Protein AF-A0A645ITJ4-F1 (afdb_monomer_lite)

Secondary structure (DSSP, 8-state):
-HHHHHHHHHTT--B-HHHHHHHHHTT-HHHHHHHHHHHHH-S-B-S---HHHHHTT--TTGGGS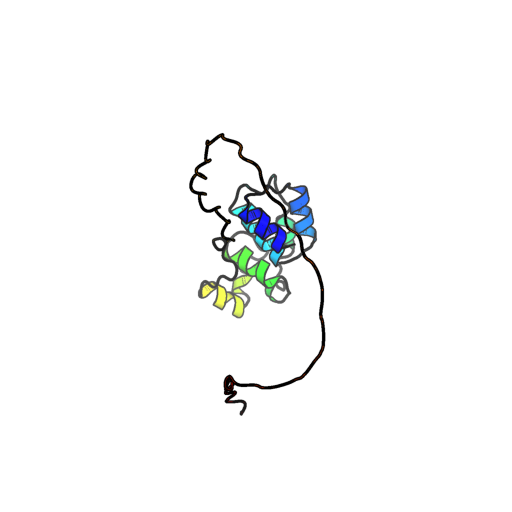TTHHHHHHHHHTTSS--SSTTHHHHSHHHHHHHHTT--S--TT--PPPPPPP-PPP---------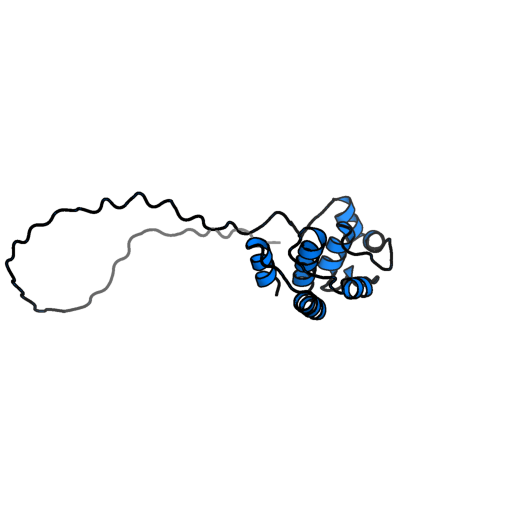----------------------S------------

Radius of gyration: 30.42 Å; chains: 1; bounding box: 61×46×84 Å

pLDDT: mean 77.5, std 25.46, range [27.05, 97.25]

Foldseek 3Di:
DLVVLQVCVQVLAADEQVRLQVQVVVVDLNSVQSSLCCVPPHPRYPDDHPVVVVQVVQDLCCCVDPNVLSNLQCLLVVSHDHPDNCSQVVDPVSVVCSVVVPDPDDSPDGDDDDDDDPDDDDPPPPDDDDDDDDDDDDDDDDDDDDDDDDDDDDDDDDDDDDDDD

Structure (mmCIF, N/CA/C/O backbone):
data_AF-A0A645ITJ4-F1
#
_entry.id   AF-A0A645ITJ4-F1
#
loop_
_atom_site.group_PDB
_atom_site.id
_atom_site.type_symbol
_atom_site.label_atom_id
_atom_site.label_alt_id
_atom_site.label_comp_id
_atom_site.label_asym_id
_atom_site.label_entity_id
_atom_site.label_seq_id
_atom_site.pdbx_PDB_ins_code
_atom_site.Cartn_x
_atom_site.Cartn_y
_atom_site.Cartn_z
_atom_site.occupancy
_atom_site.B_iso_or_equiv
_atom_site.auth_seq_id
_atom_site.auth_comp_id
_atom_site.auth_asym_id
_atom_site.auth_atom_id
_atom_site.pdbx_PDB_model_num
ATOM 1 N N . MET A 1 1 ? 3.988 5.945 10.682 1.00 84.00 1 MET A N 1
ATOM 2 C CA . MET A 1 1 ? 2.612 6.372 10.330 1.00 84.00 1 MET A CA 1
ATOM 3 C C . MET A 1 1 ? 1.589 5.236 10.450 1.00 84.00 1 MET A C 1
ATOM 5 O O . MET A 1 1 ? 0.449 5.506 10.805 1.00 84.00 1 MET A O 1
ATOM 9 N N . ALA A 1 2 ? 1.992 3.975 10.254 1.00 93.19 2 ALA A N 1
ATOM 10 C CA . ALA A 1 2 ? 1.137 2.782 10.300 1.00 93.19 2 ALA A CA 1
ATOM 11 C C . ALA A 1 2 ? 0.084 2.725 11.427 1.00 93.19 2 ALA A C 1
ATOM 13 O O . ALA A 1 2 ? -1.087 2.490 11.146 1.00 93.19 2 ALA A O 1
ATOM 14 N N . TRP A 1 3 ? 0.459 2.979 12.687 1.00 93.81 3 TRP A N 1
ATOM 15 C CA . TRP A 1 3 ? -0.496 2.951 13.807 1.00 93.81 3 TRP A CA 1
ATOM 16 C C . TRP A 1 3 ? -1.632 3.964 13.663 1.00 93.81 3 TRP A C 1
ATOM 18 O O . TRP A 1 3 ? -2.782 3.629 13.933 1.00 93.81 3 TRP A O 1
ATOM 28 N N . ALA A 1 4 ? -1.326 5.178 13.204 1.00 94.62 4 ALA A N 1
ATOM 29 C CA . ALA A 1 4 ? -2.334 6.211 13.000 1.00 94.62 4 ALA A CA 1
ATOM 30 C C . ALA A 1 4 ? -3.329 5.798 11.906 1.00 94.62 4 ALA A C 1
ATOM 32 O O . ALA A 1 4 ? -4.533 5.917 12.103 1.00 94.62 4 ALA A O 1
ATOM 33 N N . LEU A 1 5 ? -2.840 5.225 10.801 1.00 94.69 5 LEU A N 1
ATOM 34 C CA . LEU A 1 5 ? -3.693 4.704 9.727 1.00 94.69 5 LEU A CA 1
ATOM 35 C C . LEU A 1 5 ? -4.549 3.519 10.175 1.00 94.69 5 LEU A C 1
ATOM 37 O O . LEU A 1 5 ? -5.714 3.416 9.805 1.00 94.69 5 LEU A O 1
ATOM 41 N N . TRP A 1 6 ? -3.992 2.635 10.999 1.00 94.06 6 TRP A N 1
ATOM 42 C CA . TRP A 1 6 ? -4.727 1.498 11.543 1.00 94.06 6 TRP A CA 1
ATOM 43 C C . TRP A 1 6 ? -5.884 1.934 12.450 1.00 94.06 6 TRP A C 1
ATOM 45 O O . TRP A 1 6 ? -6.982 1.382 12.388 1.00 94.06 6 TRP A O 1
ATOM 55 N N . ILE A 1 7 ? -5.646 2.961 13.268 1.00 93.88 7 ILE A N 1
ATOM 56 C CA . ILE A 1 7 ? -6.672 3.590 14.103 1.00 93.88 7 ILE A CA 1
ATOM 57 C C . ILE A 1 7 ? -7.704 4.302 13.224 1.00 93.88 7 ILE A C 1
ATOM 59 O O . ILE A 1 7 ? -8.896 4.092 13.425 1.00 93.88 7 ILE A O 1
ATOM 63 N N . ALA A 1 8 ? -7.269 5.072 12.222 1.00 94.19 8 ALA A N 1
ATOM 64 C CA . ALA A 1 8 ? -8.169 5.737 11.281 1.00 94.19 8 ALA A CA 1
ATOM 65 C C . ALA A 1 8 ? -9.112 4.736 10.601 1.00 94.19 8 ALA A C 1
ATOM 67 O O . ALA A 1 8 ? -10.319 4.950 10.585 1.00 94.19 8 ALA A O 1
ATOM 68 N N . LYS A 1 9 ? -8.586 3.587 10.159 1.00 93.94 9 LYS A N 1
ATOM 69 C CA . LYS A 1 9 ? -9.390 2.487 9.619 1.00 93.94 9 LYS A CA 1
ATOM 70 C C . LYS A 1 9 ? -10.407 1.943 10.626 1.00 93.94 9 LYS A C 1
ATOM 72 O O . LYS A 1 9 ? -11.552 1.711 10.264 1.00 93.94 9 LYS A O 1
ATOM 77 N N . THR A 1 10 ? -9.994 1.722 11.877 1.00 93.56 10 THR A N 1
ATOM 78 C CA . THR A 1 10 ? -10.871 1.188 12.937 1.00 93.56 10 THR A CA 1
ATOM 79 C C . THR A 1 10 ? -12.045 2.125 13.235 1.00 93.56 10 THR A C 1
ATOM 81 O O . THR A 1 10 ? -13.148 1.652 13.491 1.00 93.56 10 THR A O 1
ATOM 84 N N . PHE A 1 11 ? -11.800 3.435 13.244 1.00 93.38 11 PHE A N 1
ATOM 85 C CA . PHE A 1 11 ? -12.801 4.453 13.577 1.00 93.38 11 PHE A CA 1
ATOM 86 C C . PHE A 1 11 ? -13.454 5.093 12.349 1.00 93.38 11 PHE A C 1
ATOM 88 O O . PHE A 1 11 ? -14.153 6.088 12.504 1.00 93.38 11 PHE A O 1
ATOM 95 N N . GLU A 1 12 ? -13.224 4.535 11.158 1.00 94.00 12 GLU A N 1
ATOM 96 C CA . GLU A 1 12 ? -13.803 5.020 9.901 1.00 94.00 12 GLU A CA 1
ATOM 97 C C . GLU A 1 12 ? -13.531 6.517 9.655 1.00 94.00 12 GLU A C 1
ATOM 99 O O . GLU A 1 12 ? -14.387 7.265 9.194 1.00 94.00 12 GLU A O 1
ATOM 104 N N . ILE A 1 13 ? -12.315 6.965 9.980 1.00 95.44 13 ILE A N 1
ATOM 105 C CA . ILE A 1 13 ? -11.883 8.349 9.769 1.00 95.44 13 ILE A CA 1
ATOM 106 C C . ILE A 1 13 ? -11.499 8.532 8.301 1.00 95.44 13 ILE A C 1
ATOM 108 O O . ILE A 1 13 ? -10.645 7.807 7.783 1.00 95.44 13 ILE A O 1
ATOM 112 N N . GLU A 1 14 ? -12.099 9.530 7.657 1.00 96.62 14 GLU A N 1
ATOM 113 C CA . GLU A 1 14 ? -11.781 9.895 6.280 1.00 96.62 14 GLU A CA 1
ATOM 114 C C . GLU A 1 14 ? -10.391 10.537 6.152 1.00 96.62 14 GLU A C 1
ATOM 116 O O . GLU A 1 14 ? -9.932 11.288 7.016 1.00 96.62 14 GLU A O 1
ATOM 121 N N . ILE A 1 15 ? -9.720 10.245 5.042 1.00 96.44 15 ILE A N 1
ATOM 122 C CA . ILE A 1 15 ? -8.385 10.721 4.698 1.00 96.44 15 ILE A CA 1
ATOM 123 C C . ILE A 1 15 ? -8.484 11.497 3.388 1.00 96.44 15 ILE A C 1
ATOM 125 O O . ILE A 1 15 ? -8.891 10.962 2.356 1.00 96.44 15 ILE A O 1
ATOM 129 N N . GLU A 1 16 ? -8.076 12.761 3.421 1.00 97.25 16 GLU A N 1
ATOM 130 C CA . GLU A 1 16 ? -8.004 13.597 2.227 1.00 97.25 16 GLU A CA 1
ATOM 131 C C . GLU A 1 16 ? -6.859 13.171 1.297 1.00 97.25 16 GLU A C 1
ATOM 133 O O . GLU A 1 16 ? -5.811 12.689 1.741 1.00 97.25 16 GLU A O 1
ATOM 138 N N . GLU A 1 17 ? -7.029 13.422 -0.003 1.00 96.75 17 GLU A N 1
ATOM 139 C CA . GLU A 1 17 ? -6.058 13.062 -1.042 1.00 96.75 17 GLU A CA 1
ATOM 140 C C . GLU A 1 17 ? -4.650 13.599 -0.741 1.00 96.75 17 GLU A C 1
ATOM 142 O O . GLU A 1 17 ? -3.658 12.889 -0.897 1.00 96.75 17 GLU A O 1
ATOM 147 N N . GLN A 1 18 ? -4.547 14.837 -0.246 1.00 96.69 18 GLN A N 1
ATOM 148 C CA . GLN A 1 18 ? -3.262 15.443 0.101 1.00 96.69 18 GLN A CA 1
ATOM 149 C C . GLN A 1 18 ? -2.564 14.686 1.240 1.00 96.69 18 GLN A C 1
ATOM 151 O O . GLN A 1 18 ? -1.358 14.450 1.176 1.00 96.69 18 GLN A O 1
ATOM 156 N N . SER A 1 19 ? -3.305 14.270 2.271 1.00 96.31 19 SER A N 1
ATOM 157 C CA . SER A 1 19 ? -2.750 13.458 3.357 1.00 96.31 19 SER A CA 1
ATOM 158 C C . SER A 1 19 ? -2.313 12.084 2.859 1.00 96.31 19 SER A C 1
ATOM 160 O O . SER A 1 19 ? -1.232 11.628 3.229 1.00 96.31 19 SER A O 1
ATOM 162 N N . ALA A 1 20 ? -3.106 11.454 1.988 1.00 96.94 20 ALA A N 1
ATOM 163 C CA . ALA A 1 20 ? -2.742 10.193 1.351 1.00 96.94 20 ALA A CA 1
ATOM 164 C C . ALA A 1 20 ? -1.447 10.331 0.531 1.00 96.94 20 ALA A C 1
ATOM 166 O O . ALA A 1 20 ? -0.533 9.528 0.693 1.00 96.94 20 ALA A O 1
ATOM 167 N N . ASN A 1 21 ? -1.313 11.390 -0.268 1.00 97.12 21 ASN A N 1
ATOM 168 C CA . ASN A 1 21 ? -0.106 11.661 -1.050 1.00 97.12 21 ASN A CA 1
ATOM 169 C C . ASN A 1 21 ? 1.126 11.910 -0.168 1.00 97.12 21 ASN A C 1
ATOM 171 O O . ASN A 1 21 ? 2.191 11.371 -0.450 1.00 97.12 21 ASN A O 1
ATOM 175 N N . ASN A 1 22 ? 0.976 12.638 0.942 1.00 96.31 22 ASN A N 1
ATOM 176 C CA . ASN A 1 22 ? 2.070 12.831 1.898 1.00 96.31 22 ASN A CA 1
ATOM 177 C C . ASN A 1 22 ? 2.537 11.507 2.518 1.00 96.31 22 ASN A C 1
ATOM 179 O O . ASN A 1 22 ? 3.722 11.346 2.789 1.00 96.31 22 ASN A O 1
ATOM 183 N N . ILE A 1 23 ? 1.619 10.563 2.761 1.00 96.00 23 ILE A N 1
ATOM 184 C CA . ILE A 1 23 ? 1.968 9.224 3.252 1.00 96.00 23 ILE A CA 1
ATOM 185 C C . ILE A 1 23 ? 2.758 8.463 2.187 1.00 96.00 23 ILE A C 1
ATOM 187 O O . ILE A 1 23 ? 3.802 7.905 2.520 1.00 96.00 23 ILE A O 1
ATOM 191 N N . ILE A 1 24 ? 2.310 8.492 0.928 1.00 96.06 24 ILE A N 1
ATOM 192 C CA . ILE A 1 24 ? 3.020 7.864 -0.198 1.00 96.06 24 ILE A CA 1
ATOM 193 C C . ILE A 1 24 ? 4.467 8.367 -0.263 1.00 96.06 24 ILE A C 1
ATOM 195 O O . ILE A 1 24 ? 5.395 7.558 -0.324 1.00 96.06 24 ILE A O 1
ATOM 199 N N . ASP A 1 25 ? 4.661 9.679 -0.121 1.00 95.12 25 ASP A N 1
ATOM 200 C CA . ASP A 1 25 ? 5.973 10.332 -0.176 1.00 95.12 25 ASP A CA 1
ATOM 201 C C . ASP A 1 25 ? 6.922 9.905 0.957 1.00 95.12 25 ASP A C 1
ATOM 203 O O . ASP A 1 25 ? 8.142 10.012 0.813 1.00 95.12 25 ASP A O 1
ATOM 207 N N . THR A 1 26 ? 6.400 9.371 2.072 1.00 93.94 26 THR A N 1
ATOM 208 C CA . THR A 1 26 ? 7.246 8.828 3.153 1.00 93.94 26 THR A CA 1
ATOM 209 C C . THR A 1 26 ? 7.959 7.534 2.775 1.00 93.94 26 THR A C 1
ATOM 211 O O . THR A 1 26 ? 8.926 7.176 3.444 1.00 93.94 26 THR A O 1
ATOM 214 N N . ARG A 1 27 ? 7.488 6.832 1.731 1.00 91.50 27 ARG A N 1
ATOM 215 C CA . ARG A 1 27 ? 8.004 5.529 1.274 1.00 91.50 27 ARG A CA 1
ATOM 216 C C . ARG A 1 27 ? 8.032 4.423 2.339 1.00 91.50 27 ARG A C 1
ATOM 218 O O . ARG A 1 27 ? 8.729 3.429 2.177 1.00 91.50 27 ARG A O 1
ATOM 225 N N . ASP A 1 28 ? 7.255 4.552 3.412 1.00 94.81 28 ASP A N 1
ATOM 226 C CA . ASP A 1 28 ? 7.156 3.514 4.440 1.00 94.81 28 ASP A CA 1
ATOM 227 C C . ASP A 1 28 ? 6.281 2.348 3.952 1.00 94.81 28 ASP A C 1
ATOM 229 O O . ASP A 1 28 ? 5.077 2.509 3.727 1.00 94.81 28 ASP A O 1
ATOM 233 N N . SER A 1 29 ? 6.875 1.158 3.816 1.00 94.50 29 SER A N 1
ATOM 234 C CA . SER A 1 29 ? 6.218 -0.020 3.232 1.00 94.50 29 SER A CA 1
ATOM 235 C C . SER A 1 29 ? 4.924 -0.415 3.947 1.00 94.50 29 SER A C 1
ATOM 237 O O . SER A 1 29 ? 3.923 -0.717 3.296 1.00 94.50 29 SER A O 1
ATOM 239 N N . ILE A 1 30 ? 4.908 -0.370 5.281 1.00 95.69 30 ILE A N 1
ATOM 240 C CA . ILE A 1 30 ? 3.738 -0.740 6.088 1.00 95.69 30 ILE A CA 1
ATOM 241 C C . ILE A 1 30 ? 2.634 0.308 5.967 1.00 95.69 30 ILE A C 1
ATOM 243 O O . ILE A 1 30 ? 1.466 -0.042 5.792 1.00 95.69 30 ILE A O 1
ATOM 247 N N . SER A 1 31 ? 2.982 1.592 6.062 1.00 96.56 31 SER A N 1
ATOM 248 C CA . SER A 1 31 ? 2.009 2.682 5.956 1.00 96.56 31 SER A CA 1
ATOM 249 C C . SER A 1 31 ? 1.383 2.721 4.565 1.00 96.56 31 SER A C 1
ATOM 251 O O . SER A 1 31 ? 0.160 2.802 4.467 1.00 96.56 31 SER A O 1
ATOM 253 N N . ASN A 1 32 ? 2.185 2.562 3.509 1.00 96.38 32 ASN A N 1
ATOM 254 C CA . ASN A 1 32 ? 1.690 2.482 2.136 1.00 96.38 32 ASN A CA 1
ATOM 255 C C . ASN A 1 32 ? 0.812 1.248 1.918 1.00 96.38 32 ASN A C 1
ATOM 257 O O . ASN A 1 32 ? -0.211 1.344 1.248 1.00 96.38 32 ASN A O 1
ATOM 261 N N . LEU A 1 33 ? 1.135 0.108 2.535 1.00 96.56 33 LEU A N 1
ATOM 262 C CA . LEU A 1 33 ? 0.303 -1.089 2.434 1.00 96.56 33 LEU A CA 1
ATOM 263 C C . LEU A 1 33 ? -1.072 -0.899 3.090 1.00 96.56 33 LEU A C 1
ATOM 265 O O . LEU A 1 33 ? -2.088 -1.287 2.516 1.00 96.56 33 LEU A O 1
ATOM 269 N N . ILE A 1 34 ? -1.120 -0.276 4.273 1.00 96.38 34 ILE A N 1
ATOM 270 C CA . ILE A 1 34 ? -2.389 0.055 4.939 1.00 96.38 34 ILE A CA 1
ATOM 271 C C . ILE A 1 34 ? -3.165 1.094 4.121 1.00 96.38 34 ILE A C 1
ATOM 273 O O . ILE A 1 34 ? -4.377 0.970 3.975 1.00 96.38 34 ILE A O 1
ATOM 277 N N . LEU A 1 35 ? -2.485 2.100 3.567 1.00 96.69 35 LEU A N 1
ATOM 278 C CA . LEU A 1 35 ? -3.120 3.102 2.715 1.00 96.69 35 LEU A CA 1
ATOM 279 C C . LEU A 1 35 ? -3.726 2.470 1.454 1.00 96.69 35 LEU A C 1
ATOM 281 O O . LEU A 1 35 ? -4.858 2.787 1.105 1.00 96.69 35 LEU A O 1
ATOM 285 N N . LEU A 1 36 ? -3.022 1.545 0.797 1.00 96.50 36 LEU A N 1
ATOM 286 C CA . LEU A 1 36 ? -3.553 0.812 -0.356 1.00 96.50 36 LEU A CA 1
ATOM 287 C C . LEU A 1 36 ? -4.786 -0.010 0.005 1.00 96.50 36 LEU A C 1
ATOM 289 O O . LEU A 1 36 ? -5.747 -0.028 -0.760 1.00 96.50 36 LEU A O 1
ATOM 293 N N . ASP A 1 37 ? -4.785 -0.655 1.173 1.00 95.81 37 ASP A N 1
ATOM 294 C CA . ASP A 1 37 ? -5.969 -1.356 1.662 1.00 95.81 37 ASP A CA 1
ATOM 295 C C . ASP A 1 37 ? -7.167 -0.409 1.808 1.00 95.81 37 ASP A C 1
ATOM 297 O O . ASP A 1 37 ? -8.261 -0.742 1.353 1.00 95.81 37 ASP A O 1
ATOM 301 N N . LEU A 1 38 ? -6.951 0.785 2.369 1.00 95.81 38 LEU A N 1
ATOM 302 C CA . LEU A 1 38 ? -7.983 1.816 2.477 1.00 95.81 38 LEU A CA 1
ATOM 303 C C . LEU A 1 38 ? -8.475 2.283 1.100 1.00 95.81 38 LEU A C 1
ATOM 305 O O . LEU A 1 38 ? -9.676 2.324 0.874 1.00 95.81 38 LEU A O 1
ATOM 309 N N . ILE A 1 39 ? -7.571 2.555 0.157 1.00 95.75 39 ILE A N 1
ATOM 310 C CA . ILE A 1 39 ? -7.926 3.000 -1.201 1.00 95.75 39 ILE A CA 1
ATOM 311 C C . ILE A 1 39 ? -8.743 1.939 -1.953 1.00 95.75 39 ILE A C 1
ATOM 313 O O . ILE A 1 39 ? -9.653 2.274 -2.707 1.00 95.75 39 ILE A O 1
ATOM 317 N N . LYS A 1 40 ? -8.390 0.655 -1.814 1.00 94.81 40 LYS A N 1
ATOM 318 C CA . LYS A 1 40 ? -8.971 -0.422 -2.634 1.00 94.81 40 LYS A CA 1
ATOM 319 C C . LYS A 1 40 ? -10.200 -1.077 -2.014 1.00 94.81 40 LYS A C 1
ATOM 321 O O . LYS A 1 40 ? -11.019 -1.610 -2.756 1.00 94.81 40 LYS A O 1
ATOM 326 N N . ASN A 1 41 ? -10.315 -1.084 -0.686 1.00 93.31 41 ASN A N 1
ATOM 327 C CA . ASN A 1 41 ? -11.329 -1.877 0.017 1.00 93.31 41 ASN A CA 1
ATOM 328 C C . ASN A 1 41 ? -12.263 -1.042 0.899 1.00 93.31 41 ASN A C 1
ATOM 330 O O . ASN A 1 41 ? -13.196 -1.604 1.473 1.00 93.31 41 ASN A O 1
ATOM 334 N N . THR A 1 42 ? -12.037 0.267 1.028 1.00 92.88 42 THR A N 1
ATOM 335 C CA . THR A 1 42 ? -12.925 1.167 1.772 1.00 92.88 42 THR A CA 1
ATOM 336 C C . THR A 1 42 ? -13.230 2.426 0.959 1.00 92.88 42 THR A C 1
ATOM 338 O O . THR A 1 42 ? -12.662 2.653 -0.106 1.00 92.88 42 THR A O 1
ATOM 341 N N . THR A 1 43 ? -14.161 3.243 1.450 1.00 93.50 43 THR A N 1
ATOM 342 C CA . THR A 1 43 ? -14.482 4.567 0.892 1.00 93.50 43 THR A CA 1
ATOM 343 C C . THR A 1 43 ? -13.896 5.696 1.740 1.00 93.50 43 THR A C 1
ATOM 345 O O . THR A 1 43 ? -14.360 6.825 1.657 1.00 93.50 43 THR A O 1
ATOM 348 N N . LEU A 1 44 ? -12.918 5.390 2.603 1.00 95.62 44 LEU A N 1
ATOM 349 C CA . LEU A 1 44 ? -12.369 6.351 3.565 1.00 95.62 44 LEU A CA 1
ATOM 350 C C . LEU A 1 44 ? -11.332 7.288 2.947 1.00 95.62 44 LEU A C 1
ATOM 352 O O . LEU A 1 44 ? -10.954 8.262 3.582 1.00 95.62 44 LEU A O 1
ATOM 356 N N . VAL A 1 45 ? -10.826 6.996 1.749 1.00 96.31 45 VAL A N 1
ATOM 357 C CA . VAL A 1 45 ? -9.844 7.856 1.083 1.00 96.31 45 VAL A CA 1
ATOM 358 C C . VAL A 1 45 ? -10.540 8.648 -0.006 1.00 96.31 45 VAL A C 1
ATOM 360 O O . VAL A 1 45 ? -11.068 8.081 -0.961 1.00 96.31 45 VAL A O 1
ATOM 363 N N . ASN A 1 46 ? -10.517 9.965 0.147 1.00 94.69 46 ASN A N 1
ATOM 364 C CA . ASN A 1 46 ? -11.117 10.889 -0.797 1.00 94.69 46 ASN A CA 1
ATOM 365 C C . ASN A 1 46 ? -10.144 11.178 -1.950 1.00 94.69 46 ASN A C 1
ATOM 367 O O . ASN A 1 46 ? -8.941 11.338 -1.738 1.00 94.69 46 ASN A O 1
ATOM 371 N N . GLY A 1 47 ? -10.680 11.292 -3.166 1.00 93.38 47 GLY A N 1
ATOM 372 C CA . GLY A 1 47 ? -9.903 11.635 -4.359 1.00 93.38 47 GLY A CA 1
ATOM 373 C C . GLY A 1 47 ? -9.110 10.466 -4.949 1.00 93.38 47 GLY A C 1
ATOM 374 O O . GLY A 1 47 ? -9.478 9.303 -4.789 1.00 93.38 47 GLY A O 1
ATOM 375 N N . HIS A 1 48 ? -8.035 10.784 -5.674 1.00 93.69 48 HIS A N 1
ATOM 376 C CA . HIS A 1 48 ? -7.202 9.797 -6.372 1.00 93.69 48 HIS A CA 1
ATOM 377 C C . HIS A 1 48 ? -5.726 9.960 -5.984 1.00 93.69 48 HIS A C 1
ATOM 379 O O . HIS A 1 48 ? -4.970 10.619 -6.700 1.00 93.69 48 HIS A O 1
ATOM 385 N N . PRO A 1 49 ? -5.288 9.354 -4.864 1.00 94.81 49 PRO A N 1
ATOM 386 C CA . PRO A 1 49 ? -3.888 9.401 -4.459 1.00 94.81 49 PRO A CA 1
ATOM 387 C C . PRO A 1 49 ? -2.960 8.828 -5.535 1.00 94.81 49 PRO A C 1
ATOM 389 O O . PRO A 1 49 ? -3.352 7.948 -6.307 1.00 94.81 49 PRO A O 1
ATOM 392 N N . ARG A 1 50 ? -1.703 9.280 -5.548 1.00 95.88 50 ARG A N 1
ATOM 393 C CA . ARG A 1 50 ? -0.677 8.930 -6.549 1.00 95.88 50 ARG A CA 1
ATOM 394 C C . ARG A 1 50 ? -0.129 7.507 -6.384 1.00 95.88 50 ARG A C 1
ATOM 396 O O . ARG A 1 50 ? 1.065 7.290 -6.209 1.00 95.88 50 ARG A O 1
ATOM 403 N N . VAL A 1 51 ? -1.000 6.504 -6.457 1.00 95.44 51 VAL A N 1
ATOM 404 C CA . VAL A 1 51 ? -0.625 5.080 -6.378 1.00 95.44 51 VAL A CA 1
ATOM 405 C C . VAL A 1 51 ? 0.359 4.692 -7.489 1.00 95.44 51 VAL A C 1
ATOM 407 O O . VAL A 1 51 ? 1.220 3.844 -7.268 1.00 95.44 51 VAL A O 1
ATOM 410 N N . SER A 1 52 ? 0.299 5.368 -8.639 1.00 94.19 52 SER A N 1
ATOM 411 C CA . SER A 1 52 ? 1.257 5.209 -9.739 1.00 94.19 52 SER A CA 1
ATOM 412 C C . SER A 1 52 ? 2.711 5.441 -9.321 1.00 94.19 52 SER A C 1
ATOM 414 O O . SER A 1 52 ? 3.609 4.827 -9.891 1.00 94.19 52 SER A O 1
ATOM 416 N N . ASP A 1 53 ? 2.955 6.297 -8.325 1.00 94.00 53 ASP A N 1
ATOM 417 C CA . ASP A 1 53 ? 4.308 6.574 -7.834 1.00 94.00 53 ASP A CA 1
ATOM 418 C C . ASP A 1 53 ? 4.874 5.346 -7.107 1.00 94.00 53 ASP A C 1
ATOM 420 O O . ASP A 1 53 ? 6.051 5.028 -7.254 1.00 94.00 53 ASP A O 1
ATOM 424 N N . ILE A 1 54 ? 4.017 4.592 -6.406 1.00 94.75 54 ILE A N 1
ATOM 425 C CA . ILE A 1 54 ? 4.377 3.306 -5.794 1.00 94.75 54 ILE A CA 1
ATOM 426 C C . ILE A 1 54 ? 4.618 2.254 -6.884 1.00 94.75 54 ILE A C 1
ATOM 428 O O . ILE A 1 54 ? 5.594 1.509 -6.825 1.00 94.75 54 ILE A O 1
ATOM 432 N N . GLU A 1 55 ? 3.748 2.188 -7.895 1.00 94.38 55 GLU A N 1
ATOM 433 C CA . GLU A 1 55 ? 3.886 1.235 -9.007 1.00 94.38 55 GLU A CA 1
ATOM 434 C C . GLU A 1 55 ? 5.183 1.455 -9.798 1.00 94.38 55 GLU A C 1
ATOM 436 O O . GLU A 1 55 ? 5.839 0.491 -10.192 1.00 94.38 55 GLU A O 1
ATOM 441 N N . ALA A 1 56 ? 5.609 2.710 -9.965 1.00 92.00 56 ALA A N 1
ATOM 442 C CA . ALA A 1 56 ? 6.868 3.060 -10.619 1.00 92.00 56 ALA A CA 1
ATOM 443 C C . ALA A 1 56 ? 8.113 2.548 -9.867 1.00 92.00 56 ALA A C 1
ATOM 445 O O . ALA A 1 56 ? 9.178 2.393 -10.476 1.00 92.00 56 ALA A O 1
ATOM 446 N N . GLU A 1 57 ? 7.995 2.268 -8.566 1.00 90.06 57 GLU A N 1
ATOM 447 C CA . GLU A 1 57 ? 9.059 1.692 -7.737 1.00 90.06 57 GLU A CA 1
ATOM 448 C C . GLU A 1 57 ? 9.076 0.149 -7.776 1.00 90.06 57 GLU A C 1
ATOM 450 O O . GLU A 1 57 ? 10.070 -0.457 -7.380 1.00 90.06 57 GLU A O 1
ATOM 455 N N . LEU A 1 58 ? 8.042 -0.512 -8.319 1.00 91.00 58 LEU A N 1
ATOM 456 C CA . LEU A 1 58 ? 7.963 -1.976 -8.434 1.00 91.00 58 LEU A CA 1
ATOM 457 C C . LEU A 1 58 ? 8.824 -2.532 -9.582 1.00 91.00 58 LEU A C 1
ATOM 459 O O . LEU A 1 58 ? 8.315 -2.977 -10.615 1.00 91.00 58 LEU A O 1
ATOM 463 N N . LYS A 1 59 ? 10.143 -2.518 -9.381 1.00 87.06 59 LYS A N 1
ATOM 464 C CA . LYS A 1 59 ? 11.159 -3.052 -10.305 1.00 87.06 59 LYS A CA 1
ATOM 465 C C . LYS A 1 59 ? 11.769 -4.352 -9.779 1.00 87.06 59 LYS A C 1
ATOM 467 O O . LYS A 1 59 ? 11.531 -4.735 -8.639 1.00 87.06 59 LYS A O 1
ATOM 472 N N . ASP A 1 60 ? 12.555 -5.030 -10.613 1.00 76.06 60 ASP A N 1
ATOM 473 C CA . ASP A 1 60 ? 13.083 -6.382 -10.364 1.00 76.06 60 ASP A CA 1
ATOM 474 C C . ASP A 1 60 ? 13.768 -6.594 -8.995 1.00 76.06 60 ASP A C 1
ATOM 476 O O . ASP A 1 60 ? 13.691 -7.687 -8.429 1.00 76.06 60 ASP A O 1
ATOM 480 N N . ASP A 1 61 ? 14.412 -5.575 -8.428 1.00 88.38 61 ASP A N 1
ATOM 481 C CA . ASP A 1 61 ? 15.137 -5.656 -7.157 1.00 88.38 61 ASP A CA 1
ATOM 482 C C . ASP A 1 61 ? 14.278 -5.363 -5.916 1.00 88.38 61 ASP A C 1
ATOM 484 O O . ASP A 1 61 ? 14.697 -5.703 -4.808 1.00 88.38 61 ASP A O 1
ATOM 488 N N . ILE A 1 62 ? 13.058 -4.826 -6.071 1.00 92.38 62 ILE A N 1
ATOM 489 C CA . ILE A 1 62 ? 12.194 -4.388 -4.955 1.00 92.38 62 ILE A CA 1
ATOM 490 C C . ILE A 1 62 ? 11.951 -5.507 -3.931 1.00 92.38 62 ILE A C 1
ATOM 492 O O . ILE A 1 62 ? 11.916 -5.265 -2.724 1.00 92.38 62 ILE A O 1
ATOM 496 N N . LEU A 1 63 ? 11.856 -6.753 -4.407 1.00 93.12 63 LEU A N 1
ATOM 497 C CA . LEU A 1 63 ? 11.634 -7.954 -3.598 1.00 93.12 63 LEU A CA 1
ATOM 498 C C . LEU A 1 63 ? 12.807 -8.299 -2.669 1.00 93.12 63 LEU A C 1
ATOM 500 O O . LEU A 1 63 ? 12.635 -9.094 -1.749 1.00 93.12 63 LEU A O 1
ATOM 504 N N . MET A 1 64 ? 13.983 -7.717 -2.899 1.00 92.50 64 MET A N 1
ATOM 505 C CA . MET A 1 64 ? 15.174 -7.885 -2.061 1.00 92.50 64 MET A CA 1
ATOM 506 C C . MET A 1 64 ? 15.481 -6.644 -1.210 1.00 92.50 64 MET A C 1
ATOM 508 O O . MET A 1 64 ? 16.499 -6.610 -0.521 1.00 92.50 64 MET A O 1
ATOM 512 N N . THR A 1 65 ? 14.615 -5.630 -1.242 1.00 93.56 65 THR A N 1
ATOM 513 C CA . THR A 1 65 ? 14.726 -4.409 -0.427 1.00 93.56 65 THR A CA 1
ATOM 514 C C . THR A 1 65 ? 13.767 -4.449 0.763 1.00 93.56 65 THR A C 1
ATOM 516 O O . THR A 1 65 ? 12.944 -5.352 0.880 1.00 93.56 65 THR A O 1
ATOM 519 N N . GLU A 1 66 ? 13.801 -3.438 1.630 1.00 93.12 66 GLU A N 1
ATOM 520 C CA . GLU A 1 66 ? 12.844 -3.270 2.738 1.00 93.12 66 GLU A CA 1
ATOM 521 C C . GLU A 1 66 ? 11.371 -3.151 2.296 1.00 93.12 66 GLU A C 1
ATOM 523 O O . GLU A 1 66 ? 10.457 -3.431 3.076 1.00 93.12 66 GLU A O 1
ATOM 528 N N . ASN A 1 67 ? 11.132 -2.814 1.025 1.00 94.44 67 ASN A N 1
ATOM 529 C CA . ASN A 1 67 ? 9.801 -2.670 0.439 1.00 94.44 67 ASN A CA 1
ATOM 530 C C . ASN A 1 67 ? 9.228 -3.981 -0.118 1.00 94.44 67 ASN A C 1
ATOM 532 O O . ASN A 1 67 ? 8.124 -3.981 -0.671 1.00 94.44 67 ASN A O 1
ATOM 536 N N . TRP A 1 68 ? 9.925 -5.109 0.066 1.00 95.12 68 TRP A N 1
ATOM 537 C CA . TRP A 1 68 ? 9.492 -6.420 -0.426 1.00 95.12 68 TRP A CA 1
ATOM 538 C C . TRP A 1 68 ? 8.061 -6.766 -0.007 1.00 95.12 68 TRP A C 1
ATOM 540 O O . TRP A 1 68 ? 7.315 -7.353 -0.788 1.00 95.12 68 TRP A O 1
ATOM 550 N N . LEU A 1 69 ? 7.665 -6.393 1.214 1.00 95.81 69 LEU A N 1
ATOM 551 C CA . LEU A 1 69 ? 6.355 -6.723 1.767 1.00 95.81 69 LEU A CA 1
ATOM 552 C C . LEU A 1 69 ? 5.239 -5.974 1.035 1.00 95.81 69 LEU A C 1
ATOM 554 O O . LEU A 1 69 ? 4.226 -6.576 0.686 1.00 95.81 69 LEU A O 1
ATOM 558 N N . LEU A 1 70 ? 5.452 -4.682 0.766 1.00 96.38 70 LEU A N 1
ATOM 559 C CA . LEU A 1 70 ? 4.532 -3.851 -0.008 1.00 96.38 70 LEU A CA 1
ATOM 560 C C . LEU A 1 70 ? 4.385 -4.391 -1.433 1.00 96.38 70 LEU A C 1
ATOM 562 O O . LEU A 1 70 ? 3.265 -4.553 -1.913 1.00 96.38 70 LEU A O 1
ATOM 566 N N . ALA A 1 71 ? 5.506 -4.717 -2.080 1.00 95.25 71 ALA A N 1
ATOM 567 C CA . ALA A 1 71 ? 5.515 -5.276 -3.427 1.00 95.25 71 ALA A CA 1
ATOM 568 C C . ALA A 1 71 ? 4.799 -6.632 -3.488 1.00 95.25 71 ALA A C 1
ATOM 570 O O . ALA A 1 71 ? 3.904 -6.828 -4.307 1.00 95.25 71 ALA A O 1
ATOM 571 N N . TYR A 1 72 ? 5.149 -7.563 -2.598 1.00 95.94 72 TYR A N 1
ATOM 572 C CA . TYR A 1 72 ? 4.552 -8.895 -2.570 1.00 95.94 72 TYR A CA 1
ATOM 573 C C . TYR A 1 72 ? 3.045 -8.843 -2.302 1.00 95.94 72 TYR A C 1
ATOM 575 O O . TYR A 1 72 ? 2.274 -9.386 -3.091 1.00 95.94 72 TYR A O 1
ATOM 583 N N . GLU A 1 73 ? 2.610 -8.180 -1.226 1.00 96.31 73 GLU A N 1
ATOM 584 C CA . GLU A 1 73 ? 1.189 -8.107 -0.866 1.00 96.31 73 GLU A CA 1
ATOM 585 C C . GLU A 1 73 ? 0.388 -7.307 -1.896 1.00 96.31 73 GLU A C 1
ATOM 587 O O . GLU A 1 73 ? -0.677 -7.753 -2.327 1.00 96.31 73 GLU A O 1
ATOM 592 N N . GLY A 1 74 ? 0.916 -6.160 -2.335 1.00 95.25 74 GLY A N 1
ATOM 593 C CA . GLY A 1 74 ? 0.258 -5.291 -3.304 1.00 95.25 74 GLY A CA 1
ATOM 594 C C . GLY A 1 74 ? 0.041 -5.977 -4.651 1.00 95.25 74 GLY A C 1
ATOM 595 O O . GLY A 1 74 ? -1.065 -5.925 -5.187 1.00 95.25 74 GLY A O 1
ATOM 596 N N . VAL A 1 75 ? 1.049 -6.685 -5.170 1.00 94.75 75 VAL A N 1
ATOM 597 C CA . VAL A 1 75 ? 0.926 -7.433 -6.432 1.00 94.75 75 VAL A CA 1
ATOM 598 C C . VAL A 1 75 ? 0.063 -8.683 -6.251 1.00 94.75 75 VAL A C 1
ATOM 600 O O . VAL A 1 75 ? -0.828 -8.934 -7.060 1.00 94.75 75 VAL A O 1
ATOM 603 N N . LYS A 1 76 ? 0.260 -9.458 -5.174 1.00 94.50 76 LYS A N 1
ATOM 604 C CA . LYS A 1 76 ? -0.516 -10.684 -4.914 1.00 94.50 76 LYS A CA 1
ATOM 605 C C . LYS A 1 76 ? -2.015 -10.414 -4.797 1.00 94.50 76 LYS A C 1
ATOM 607 O O . LYS A 1 76 ? -2.812 -11.210 -5.287 1.00 94.50 76 LYS A O 1
ATOM 612 N N . LYS A 1 77 ? -2.401 -9.312 -4.147 1.00 93.62 77 LYS A N 1
ATOM 613 C CA . LYS A 1 77 ? -3.806 -8.912 -3.971 1.00 93.62 77 LYS A CA 1
ATOM 614 C C . LYS A 1 77 ? -4.367 -8.125 -5.162 1.00 93.62 77 LYS A C 1
ATOM 616 O O . LYS A 1 77 ? -5.544 -7.778 -5.148 1.00 93.62 77 LYS A O 1
ATOM 621 N N . GLY A 1 78 ? -3.553 -7.850 -6.186 1.00 93.38 78 GLY A N 1
ATOM 622 C CA . GLY A 1 78 ? -3.955 -7.076 -7.364 1.00 93.38 78 GLY A CA 1
ATOM 623 C C . GLY A 1 78 ? -4.198 -5.591 -7.075 1.00 93.38 78 GLY A C 1
ATOM 624 O O . GLY A 1 78 ? -4.951 -4.936 -7.790 1.00 93.38 78 GLY A O 1
ATOM 625 N N . TRP A 1 79 ? -3.609 -5.056 -6.004 1.00 95.00 79 TRP A N 1
ATOM 626 C CA . TRP A 1 79 ? -3.718 -3.640 -5.643 1.00 95.00 79 TRP A CA 1
ATOM 627 C C . TRP A 1 79 ? -2.738 -2.763 -6.411 1.00 95.00 79 TRP A C 1
ATOM 629 O O . TRP A 1 79 ? -3.049 -1.596 -6.652 1.00 95.00 79 TRP A O 1
ATOM 639 N N . LEU A 1 80 ? -1.587 -3.332 -6.772 1.00 95.12 80 LEU A N 1
ATOM 640 C CA . LEU A 1 80 ? -0.531 -2.684 -7.537 1.00 95.12 80 LEU A CA 1
ATOM 641 C C . LEU A 1 80 ? -0.242 -3.473 -8.810 1.00 95.12 80 LEU A C 1
ATOM 643 O O . LEU A 1 80 ? -0.178 -4.706 -8.786 1.00 95.12 80 LEU A O 1
ATOM 647 N N . THR A 1 81 ? -0.001 -2.748 -9.895 1.00 93.38 81 THR A N 1
ATOM 648 C CA . THR A 1 81 ? 0.429 -3.307 -11.174 1.00 93.38 81 THR A CA 1
ATOM 649 C C . THR A 1 81 ? 1.930 -3.075 -11.334 1.00 93.38 81 THR A C 1
ATOM 651 O O . THR A 1 81 ? 2.350 -1.933 -11.518 1.00 93.38 81 THR A O 1
ATOM 654 N N . PRO A 1 82 ? 2.774 -4.118 -11.252 1.00 91.19 82 PRO A N 1
ATOM 655 C CA . PRO A 1 82 ? 4.201 -3.953 -11.485 1.00 91.19 82 PRO A CA 1
ATOM 656 C C . PRO A 1 82 ? 4.454 -3.674 -12.971 1.00 91.19 82 PRO A C 1
ATOM 658 O O . PRO A 1 82 ? 3.722 -4.165 -13.834 1.00 91.19 82 PRO A O 1
ATOM 661 N N . ALA A 1 83 ? 5.537 -2.957 -13.284 1.00 87.31 83 ALA A N 1
ATOM 662 C CA . ALA A 1 83 ? 5.975 -2.780 -14.674 1.00 87.31 83 ALA A CA 1
ATOM 663 C C . ALA A 1 83 ? 6.247 -4.134 -15.358 1.00 87.31 83 ALA A C 1
ATOM 665 O O . ALA A 1 83 ? 6.051 -4.304 -16.561 1.00 87.31 83 ALA A O 1
ATOM 666 N N . GLU A 1 84 ? 6.666 -5.116 -14.562 1.00 85.56 84 GLU A N 1
ATOM 667 C CA . GLU A 1 84 ? 6.973 -6.465 -15.000 1.00 85.56 84 GLU A CA 1
ATOM 668 C C . GLU A 1 84 ? 5.916 -7.443 -14.488 1.00 85.56 84 GLU A C 1
ATOM 670 O O . GLU A 1 84 ? 5.894 -7.798 -13.310 1.00 85.56 84 GLU A O 1
ATOM 675 N N . ALA A 1 85 ? 5.051 -7.925 -15.385 1.00 82.25 85 ALA A N 1
ATOM 676 C CA . ALA A 1 85 ? 3.894 -8.755 -15.028 1.00 82.25 85 ALA A CA 1
ATOM 677 C C . ALA A 1 85 ? 4.241 -10.016 -14.205 1.00 82.25 85 ALA A C 1
ATOM 679 O O . ALA A 1 85 ? 3.426 -10.485 -13.415 1.00 82.25 85 ALA A O 1
ATOM 680 N N . ASN A 1 86 ? 5.461 -10.542 -14.354 1.00 86.25 86 ASN A N 1
ATOM 681 C CA . ASN A 1 86 ? 5.930 -11.760 -13.689 1.00 86.25 86 ASN A CA 1
ATOM 682 C C . ASN A 1 86 ? 6.870 -11.485 -12.499 1.00 86.25 86 ASN A C 1
ATOM 684 O O . ASN A 1 86 ? 7.643 -12.371 -12.135 1.00 86.25 86 ASN A O 1
ATOM 688 N N . LEU A 1 87 ? 6.825 -10.288 -11.893 1.00 89.81 87 LEU A N 1
ATOM 689 C CA . LEU A 1 87 ? 7.719 -9.877 -10.797 1.00 89.81 87 LEU A CA 1
ATOM 690 C C . LEU A 1 87 ? 7.874 -10.960 -9.711 1.00 89.81 87 LEU A C 1
ATOM 692 O O . LEU A 1 87 ? 8.988 -11.321 -9.339 1.00 89.81 87 LEU A O 1
ATOM 696 N N . LEU A 1 88 ? 6.758 -11.535 -9.246 1.00 91.19 88 LEU A N 1
ATOM 697 C CA . LEU A 1 88 ? 6.769 -12.562 -8.195 1.00 91.19 88 LEU A CA 1
ATOM 698 C C . LEU A 1 88 ? 7.243 -13.937 -8.688 1.00 91.19 88 LEU A C 1
ATOM 700 O O . LEU A 1 88 ? 7.803 -14.701 -7.907 1.00 91.19 88 LEU A O 1
ATOM 704 N N . ASP A 1 89 ? 7.031 -14.258 -9.966 1.00 90.81 89 ASP A N 1
ATOM 705 C CA . ASP A 1 89 ? 7.333 -15.581 -10.526 1.00 90.81 89 ASP A CA 1
ATOM 706 C C . ASP A 1 89 ? 8.809 -15.722 -10.931 1.00 90.81 89 ASP A C 1
ATOM 708 O O . ASP A 1 89 ? 9.319 -16.842 -11.022 1.00 90.81 89 ASP A O 1
ATOM 712 N N . LYS A 1 90 ? 9.509 -14.597 -11.132 1.00 88.38 90 LYS A N 1
ATOM 713 C CA . LYS A 1 90 ? 10.959 -14.557 -11.375 1.00 88.38 90 LYS A CA 1
ATOM 714 C C . LYS A 1 90 ? 11.777 -14.982 -10.157 1.00 88.38 90 LYS A C 1
ATOM 716 O O . LYS A 1 90 ? 12.852 -15.561 -10.309 1.00 88.38 90 LYS A O 1
ATOM 721 N N . ASN A 1 91 ? 11.291 -14.688 -8.953 1.00 89.31 91 ASN A N 1
ATOM 722 C CA . ASN A 1 91 ? 11.991 -15.005 -7.718 1.00 89.31 91 ASN A CA 1
ATOM 723 C C . ASN A 1 91 ? 11.435 -16.295 -7.107 1.00 89.31 91 ASN A C 1
ATOM 725 O O . ASN A 1 91 ? 10.290 -16.342 -6.663 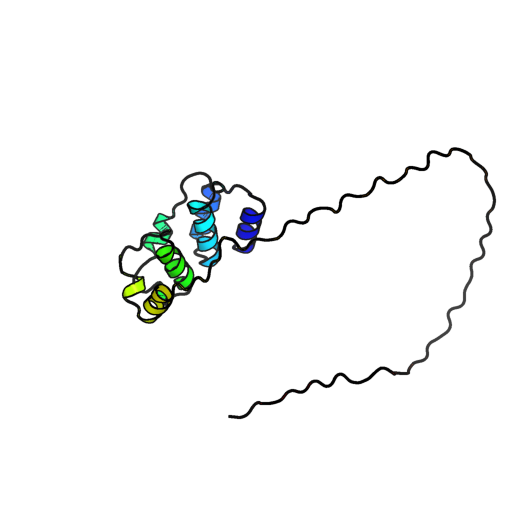1.00 89.31 91 ASN A O 1
ATOM 729 N N . LEU A 1 92 ? 12.272 -17.335 -7.037 1.00 91.56 92 LEU A N 1
ATOM 730 C CA . LEU A 1 92 ? 11.876 -18.655 -6.541 1.00 91.56 92 LEU A CA 1
ATOM 731 C C . LEU A 1 92 ? 11.253 -18.606 -5.135 1.00 91.56 92 LEU A C 1
ATOM 733 O O . LEU A 1 92 ? 10.281 -19.313 -4.878 1.00 91.56 92 LEU A O 1
ATOM 737 N N . PHE A 1 93 ? 11.775 -17.768 -4.235 1.00 92.12 93 PHE A N 1
ATOM 738 C CA . PHE A 1 93 ? 11.271 -17.673 -2.865 1.00 92.12 93 PHE A CA 1
ATOM 739 C C . PHE A 1 93 ? 9.857 -17.087 -2.828 1.00 92.12 93 PHE A C 1
ATOM 741 O O . PHE A 1 93 ? 8.964 -17.669 -2.211 1.00 92.12 93 PHE A O 1
ATOM 748 N N . PHE A 1 94 ? 9.623 -15.982 -3.540 1.00 93.88 94 PHE A N 1
ATOM 749 C CA . PHE A 1 94 ? 8.309 -15.334 -3.582 1.00 93.88 94 PHE A CA 1
ATOM 750 C C . PHE A 1 94 ? 7.287 -16.120 -4.394 1.00 93.88 94 PHE A C 1
ATOM 752 O O . PHE A 1 94 ? 6.112 -16.135 -4.025 1.00 93.88 94 PHE A O 1
ATOM 759 N N . LYS A 1 95 ? 7.731 -16.852 -5.418 1.00 94.19 95 LYS A N 1
ATOM 760 C CA . LYS A 1 95 ? 6.894 -17.817 -6.125 1.00 94.19 95 LYS A CA 1
ATOM 761 C C . LYS A 1 95 ? 6.357 -18.889 -5.176 1.00 94.19 95 LYS A C 1
ATOM 763 O O . LYS A 1 95 ? 5.154 -19.105 -5.133 1.00 94.19 95 LYS A O 1
ATOM 768 N N . ILE A 1 96 ? 7.211 -19.491 -4.341 1.00 95.62 96 ILE A N 1
ATOM 769 C CA . ILE A 1 96 ? 6.771 -20.490 -3.349 1.00 95.62 96 ILE A CA 1
ATOM 770 C C . ILE A 1 96 ? 5.753 -19.890 -2.367 1.00 95.62 96 ILE A C 1
ATOM 772 O O . ILE A 1 96 ? 4.774 -20.554 -2.022 1.00 95.62 96 ILE A O 1
ATOM 776 N N . LEU A 1 97 ? 5.965 -18.652 -1.905 1.00 95.69 97 LEU A N 1
ATOM 777 C CA . LEU A 1 97 ? 5.022 -17.969 -1.009 1.00 95.69 97 LEU A CA 1
ATOM 778 C C . LEU A 1 97 ? 3.666 -17.724 -1.688 1.00 95.69 97 LEU A C 1
ATOM 780 O O . LEU A 1 97 ? 2.624 -18.021 -1.096 1.00 95.69 97 LEU A O 1
ATOM 784 N N . LYS A 1 98 ? 3.688 -17.244 -2.936 1.00 93.81 98 LYS A N 1
ATOM 785 C CA . LYS A 1 98 ? 2.501 -17.014 -3.769 1.00 93.81 98 LYS A CA 1
ATOM 786 C C . LYS A 1 98 ? 1.739 -18.317 -4.013 1.00 93.81 98 LYS A C 1
ATOM 788 O O . LYS A 1 98 ? 0.541 -18.362 -3.746 1.00 93.81 98 LYS A O 1
ATOM 793 N N . ASP A 1 99 ? 2.433 -19.379 -4.422 1.00 95.25 99 ASP A N 1
ATOM 794 C CA . ASP A 1 99 ? 1.862 -20.704 -4.701 1.00 95.25 99 ASP A CA 1
ATOM 795 C C . ASP A 1 99 ? 1.239 -21.337 -3.446 1.00 95.25 99 ASP A C 1
ATOM 797 O O . ASP A 1 99 ? 0.201 -21.993 -3.514 1.00 95.25 99 ASP A O 1
ATOM 801 N N . LYS A 1 100 ? 1.831 -21.096 -2.269 1.00 96.75 100 LYS A N 1
ATOM 802 C CA . LYS A 1 100 ? 1.275 -21.507 -0.967 1.00 96.75 100 LYS A CA 1
ATOM 803 C C . LYS A 1 100 ? 0.197 -20.562 -0.427 1.00 96.75 100 LYS A C 1
ATOM 805 O O . LYS A 1 100 ? -0.277 -20.763 0.690 1.00 96.75 100 LYS A O 1
ATOM 810 N N . ASN A 1 101 ? -0.182 -19.540 -1.191 1.00 95.19 101 ASN A N 1
ATOM 811 C CA . ASN A 1 101 ? -1.149 -18.516 -0.816 1.00 95.19 101 ASN A CA 1
ATOM 812 C C . ASN A 1 101 ? -0.837 -17.835 0.534 1.00 95.19 101 ASN A C 1
ATOM 814 O O . ASN A 1 101 ? -1.735 -17.546 1.326 1.00 95.19 101 ASN A O 1
ATOM 818 N N . VAL A 1 102 ? 0.442 -17.571 0.814 1.00 96.06 102 VAL A N 1
ATOM 819 C CA . VAL A 1 102 ? 0.858 -16.901 2.053 1.00 96.06 102 VAL A CA 1
ATOM 820 C C . VAL A 1 102 ? 0.406 -15.441 2.029 1.00 96.06 102 VAL A C 1
ATOM 822 O O . VAL A 1 102 ? 0.568 -14.751 1.020 1.00 96.06 102 VAL A O 1
ATOM 825 N N . GLU A 1 103 ? -0.164 -14.979 3.142 1.00 95.12 103 GLU A N 1
ATOM 826 C CA . GLU A 1 103 ? -0.551 -13.584 3.376 1.00 95.12 103 GLU A CA 1
ATOM 827 C C . GLU A 1 103 ? -0.044 -13.109 4.730 1.00 95.12 103 GLU A C 1
ATOM 829 O O . GLU A 1 103 ? -0.331 -13.712 5.771 1.00 95.12 103 GLU A O 1
ATOM 834 N N . PHE A 1 104 ? 0.666 -11.993 4.705 1.00 95.56 104 PHE A N 1
ATOM 835 C CA . PHE A 1 104 ? 1.158 -11.287 5.875 1.00 95.56 104 PHE A CA 1
ATOM 836 C C . PHE A 1 104 ? 0.147 -10.238 6.339 1.00 95.56 104 PHE A C 1
ATOM 838 O O . PHE A 1 104 ? -0.076 -10.079 7.543 1.00 95.56 104 PHE A O 1
ATOM 845 N N . TYR A 1 105 ? -0.518 -9.562 5.399 1.00 94.81 105 TYR A N 1
ATOM 846 C CA . TYR A 1 105 ? -1.476 -8.509 5.706 1.00 94.81 105 TYR A CA 1
ATOM 847 C C . TYR A 1 105 ? -2.917 -9.026 5.725 1.00 94.81 105 TYR A C 1
ATOM 849 O O . TYR A 1 105 ? -3.476 -9.446 4.711 1.00 94.81 105 TYR A O 1
ATOM 857 N N . LYS A 1 106 ? -3.549 -8.962 6.902 1.00 93.38 106 LYS A N 1
ATOM 858 C CA . LYS A 1 106 ? -4.937 -9.399 7.111 1.00 93.38 106 LYS A CA 1
ATOM 859 C C . LYS A 1 106 ? -5.854 -8.201 7.313 1.00 93.38 106 LYS A C 1
ATOM 861 O O . LYS A 1 106 ? -5.932 -7.658 8.412 1.00 93.38 106 LYS A O 1
ATOM 866 N N . GLN A 1 107 ? -6.610 -7.869 6.273 1.00 90.25 107 GLN A N 1
ATOM 867 C CA . GLN A 1 107 ? -7.529 -6.724 6.230 1.00 90.25 107 GLN A CA 1
ATOM 868 C C . GLN A 1 107 ? -8.609 -6.778 7.321 1.00 90.25 107 GLN A C 1
ATOM 870 O O . GLN A 1 107 ? -9.038 -5.742 7.825 1.00 90.25 107 GLN A O 1
ATOM 875 N N . THR A 1 108 ? -9.030 -7.987 7.700 1.00 89.50 108 THR A N 1
ATOM 876 C CA . THR A 1 108 ? -10.122 -8.240 8.653 1.00 89.50 108 THR A CA 1
ATOM 877 C C . THR A 1 108 ? -9.702 -8.154 10.116 1.00 89.50 108 THR A C 1
ATOM 879 O O . THR A 1 108 ? -10.554 -8.118 11.003 1.00 89.50 108 THR A O 1
ATOM 882 N N . LYS A 1 109 ? -8.398 -8.132 10.409 1.00 90.12 109 LYS A N 1
ATOM 883 C CA . LYS A 1 109 ? -7.926 -7.926 11.778 1.00 90.12 109 LYS A CA 1
ATOM 884 C C . LYS A 1 109 ? -8.012 -6.438 12.074 1.00 90.12 109 LYS A C 1
ATOM 886 O O . LYS A 1 109 ? -7.310 -5.678 11.431 1.00 90.12 109 LYS A O 1
ATOM 891 N N . GLN A 1 110 ? -8.855 -6.026 13.014 1.00 89.75 110 GLN A N 1
ATOM 892 C CA . GLN A 1 110 ? -8.986 -4.635 13.465 1.00 89.75 110 GLN A CA 1
ATOM 893 C C . GLN A 1 110 ? -9.125 -4.584 14.991 1.00 89.75 110 GLN A C 1
ATOM 895 O O . GLN A 1 110 ? -9.295 -5.621 15.644 1.00 89.75 110 GLN A O 1
ATOM 900 N N . LEU A 1 111 ? -8.999 -3.386 15.566 1.00 89.00 111 LEU A N 1
ATOM 901 C CA . LEU A 1 111 ? -9.148 -3.190 17.006 1.00 89.00 111 LEU A CA 1
ATOM 902 C C . LEU A 1 111 ? -10.610 -3.417 17.417 1.00 89.00 111 LEU A C 1
ATOM 904 O O . LEU A 1 111 ? -11.542 -3.082 16.690 1.00 89.00 111 LEU A O 1
ATOM 908 N N . LYS A 1 112 ? -10.817 -3.983 18.609 1.00 87.88 112 LYS A N 1
ATOM 909 C CA . LYS A 1 112 ? -12.157 -4.081 19.196 1.00 87.88 112 LYS A CA 1
ATOM 910 C C . LYS A 1 112 ? -12.496 -2.741 19.833 1.00 87.88 112 LYS A C 1
ATOM 912 O O . LYS A 1 112 ? -11.772 -2.289 20.718 1.00 87.88 112 LYS A O 1
ATOM 917 N N . THR A 1 113 ? -13.592 -2.128 19.405 1.00 84.81 113 THR A N 1
ATOM 918 C CA . THR A 1 113 ? -14.083 -0.902 20.030 1.00 84.81 113 THR A CA 1
ATOM 919 C C . THR A 1 113 ? -14.655 -1.213 21.411 1.00 84.81 113 THR A C 1
ATOM 921 O O . THR A 1 113 ? -15.320 -2.233 21.622 1.00 84.81 113 THR A O 1
ATOM 924 N N . TYR A 1 114 ? -14.358 -0.346 22.379 1.00 86.12 114 TYR A N 1
ATOM 925 C CA . TYR A 1 114 ? -14.969 -0.431 23.698 1.00 86.12 114 TYR A CA 1
ATOM 926 C C . TYR A 1 114 ? -16.453 -0.089 23.572 1.00 86.12 114 TYR A C 1
ATOM 928 O O . TYR A 1 114 ? -16.812 0.970 23.061 1.00 86.12 114 TYR A O 1
ATOM 936 N N . LYS A 1 115 ? -17.312 -0.988 24.049 1.00 83.62 115 LYS A N 1
ATOM 937 C CA . LYS A 1 115 ? -18.735 -0.713 24.235 1.00 83.62 115 LYS A CA 1
ATOM 938 C C . LYS A 1 115 ? -18.953 -0.502 25.730 1.00 83.62 115 LYS A C 1
ATOM 940 O O . LYS A 1 115 ? -18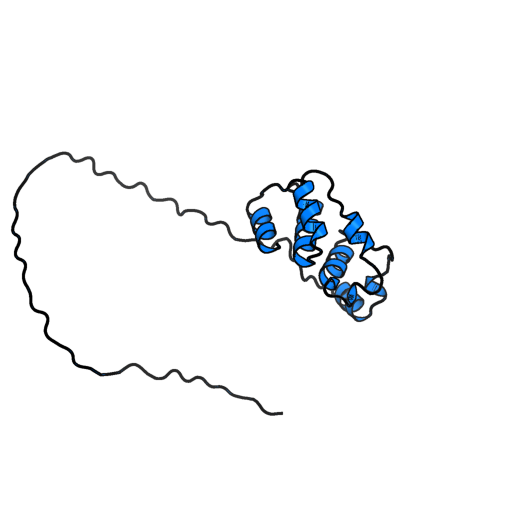.686 -1.443 26.484 1.00 83.62 115 LYS A O 1
ATOM 945 N N . PRO A 1 116 ? -19.385 0.694 26.170 1.00 83.12 116 PRO A N 1
ATOM 946 C CA . PRO A 1 116 ? -19.746 0.910 27.561 1.00 83.12 116 PRO A CA 1
ATOM 947 C C . PRO A 1 116 ? -20.748 -0.153 27.998 1.00 83.12 116 PRO A C 1
ATOM 949 O O . PRO A 1 116 ? -21.687 -0.471 27.265 1.00 83.12 116 PRO A O 1
ATOM 952 N N . LYS A 1 117 ? -20.532 -0.732 29.178 1.00 81.88 117 LYS A N 1
ATOM 953 C CA . LYS A 1 117 ? -21.549 -1.572 29.807 1.00 81.88 117 LYS A CA 1
ATOM 954 C C . LYS A 1 117 ? -22.737 -0.661 30.107 1.00 81.88 117 LYS A C 1
ATOM 956 O O . LYS A 1 117 ? -22.529 0.385 30.711 1.00 81.88 117 LYS A O 1
ATOM 961 N N . GLU A 1 118 ? -23.937 -1.038 29.673 1.00 77.38 118 GLU A N 1
ATOM 962 C CA . GLU A 1 118 ? -25.159 -0.316 30.032 1.00 77.38 118 GLU A CA 1
ATOM 963 C C . GLU A 1 118 ? -25.208 -0.178 31.559 1.00 77.38 118 GLU A C 1
ATOM 965 O O . GLU A 1 118 ? -25.261 -1.175 32.290 1.00 77.38 118 GLU A O 1
ATOM 970 N N . GLU A 1 119 ? -25.096 1.055 32.050 1.00 71.44 119 GLU A N 1
ATOM 971 C CA . GLU A 1 119 ? -25.247 1.342 33.467 1.00 71.44 119 GLU A CA 1
ATOM 972 C C . GLU A 1 119 ? -26.714 1.105 33.824 1.00 71.44 119 GLU A C 1
ATOM 974 O O . GLU A 1 119 ? -27.621 1.694 33.233 1.00 71.44 119 GLU A O 1
ATOM 979 N N . LYS A 1 120 ? -26.961 0.195 34.773 1.00 67.56 120 LYS A N 1
ATOM 980 C CA . LYS A 1 120 ? -28.298 0.030 35.343 1.00 67.56 120 LYS A CA 1
ATOM 981 C C . LYS A 1 120 ? -28.725 1.381 35.929 1.00 67.56 120 LYS A C 1
ATOM 983 O O . LYS A 1 120 ? -27.884 2.016 36.567 1.00 67.56 120 LYS A O 1
ATOM 988 N N . PRO A 1 121 ? -29.986 1.813 35.736 1.00 63.59 121 PRO A N 1
ATOM 989 C CA . PRO A 1 121 ? -30.439 3.096 36.242 1.00 63.59 121 PRO A CA 1
ATOM 990 C C . PRO A 1 121 ? -30.121 3.198 37.731 1.00 63.59 121 PRO A C 1
ATOM 992 O O . PRO A 1 121 ? -30.499 2.330 38.517 1.00 63.59 121 PRO A O 1
ATOM 995 N N . ILE A 1 122 ? -29.375 4.241 38.090 1.00 63.47 122 ILE A N 1
ATOM 996 C CA . ILE A 1 122 ? -29.107 4.592 39.477 1.00 63.47 122 ILE A CA 1
ATOM 997 C C . ILE A 1 122 ? -30.472 4.942 40.070 1.00 63.47 122 ILE A C 1
ATOM 999 O O . ILE A 1 122 ? -31.096 5.910 39.637 1.00 63.47 122 ILE A O 1
ATOM 1003 N N . GLU A 1 123 ? -30.973 4.133 41.004 1.00 61.94 123 GLU A N 1
ATOM 1004 C CA . GLU A 1 123 ? -32.172 4.474 41.767 1.00 61.94 123 GLU A CA 1
ATOM 1005 C C . GLU A 1 123 ? -31.871 5.747 42.565 1.00 61.94 123 GLU A C 1
ATOM 1007 O O . GLU A 1 123 ? -31.179 5.730 43.584 1.00 61.94 123 GLU A O 1
ATOM 1012 N N . THR A 1 124 ? -32.335 6.889 42.064 1.00 53.50 124 THR A N 1
ATOM 1013 C CA . THR A 1 124 ? -32.247 8.154 42.782 1.00 53.50 124 THR A CA 1
ATOM 1014 C C . THR A 1 124 ? -33.191 8.070 43.975 1.00 53.50 124 THR A C 1
ATOM 1016 O O . THR A 1 124 ? -34.412 8.080 43.812 1.00 53.50 124 THR A O 1
ATOM 1019 N N . TYR A 1 125 ? -32.639 7.996 45.187 1.00 54.00 125 TYR A N 1
ATOM 1020 C CA . TYR A 1 125 ? -33.414 8.137 46.416 1.00 54.00 125 TYR A CA 1
ATOM 1021 C C . TYR A 1 125 ? -33.989 9.558 46.483 1.00 54.00 125 TYR A C 1
ATOM 1023 O O . TYR A 1 125 ? -33.339 10.500 46.933 1.00 54.00 125 TYR A O 1
ATOM 1031 N N . SER A 1 126 ? -35.225 9.722 46.010 1.00 55.53 126 SER A N 1
ATOM 1032 C CA . SER A 1 126 ? -36.057 10.877 46.332 1.00 55.53 126 SER A CA 1
ATOM 1033 C C . SER A 1 126 ? -36.623 10.662 47.733 1.00 55.53 126 SER A C 1
ATOM 1035 O O . SER A 1 126 ? -37.634 9.993 47.925 1.00 55.53 126 SER A O 1
ATOM 1037 N N . GLY A 1 127 ? -35.914 11.181 48.729 1.00 39.09 127 GLY A N 1
ATOM 1038 C CA . GLY A 1 127 ? -36.333 11.152 50.123 1.00 39.09 127 GLY A CA 1
ATOM 1039 C C . GLY A 1 127 ? -35.841 12.404 50.820 1.00 39.09 127 GLY A C 1
ATOM 1040 O O . GLY A 1 127 ? -34.753 12.420 51.386 1.00 39.09 127 GLY A O 1
ATOM 1041 N N . GLY A 1 128 ? -36.625 13.477 50.750 1.00 41.84 128 GLY A N 1
ATOM 1042 C CA . GLY A 1 128 ? -36.422 14.614 51.632 1.00 41.84 128 GLY A CA 1
ATOM 1043 C C . GLY A 1 128 ? -36.771 14.224 53.065 1.00 41.84 128 GLY A C 1
ATOM 1044 O O . GLY A 1 128 ? -37.882 13.766 53.304 1.00 41.84 128 GLY A O 1
ATOM 1045 N N . GLN A 1 129 ? -35.841 14.437 53.995 1.00 35.12 129 GLN A N 1
ATOM 1046 C CA . GLN A 1 129 ? -36.083 15.040 55.309 1.00 35.12 129 GLN A CA 1
ATOM 1047 C C . GLN A 1 129 ? -34.747 15.270 56.029 1.00 35.12 129 GLN A C 1
ATOM 1049 O O . GLN A 1 129 ? -33.897 14.389 56.115 1.00 35.12 129 GLN A O 1
ATOM 1054 N N . ALA A 1 130 ? -34.572 16.496 56.515 1.00 38.66 130 ALA A N 1
ATOM 1055 C CA . ALA A 1 130 ? -33.454 16.928 57.336 1.00 38.66 130 ALA A CA 1
ATOM 1056 C C . ALA A 1 130 ? -33.608 16.425 58.777 1.00 38.66 130 ALA A C 1
ATOM 1058 O O . ALA A 1 130 ? -34.677 16.623 59.346 1.00 38.66 130 ALA A O 1
ATOM 1059 N N . VAL A 1 131 ? -32.531 15.910 59.381 1.00 29.80 131 VAL A N 1
ATOM 1060 C CA . VAL A 1 131 ? -32.250 16.018 60.825 1.00 29.80 131 VAL A CA 1
ATOM 1061 C C . VAL A 1 131 ? -30.727 16.103 61.022 1.00 29.80 131 VAL A C 1
ATOM 1063 O O . VAL A 1 131 ? -29.971 15.381 60.376 1.00 29.80 131 VAL A O 1
ATOM 1066 N N . GLN A 1 132 ? -30.306 17.054 61.860 1.00 31.83 132 GLN A N 1
ATOM 1067 C CA . GLN A 1 132 ? -28.930 17.397 62.241 1.00 31.83 132 GLN A CA 1
ATOM 1068 C C . GLN A 1 132 ? -28.432 16.585 63.456 1.00 31.83 132 GLN A C 1
ATOM 1070 O O . GLN A 1 132 ? -29.241 15.973 64.145 1.00 31.83 132 GLN A O 1
ATOM 1075 N N . GLN A 1 133 ? -27.137 16.785 63.756 1.00 31.38 133 GLN A N 1
ATOM 1076 C CA . GLN A 1 133 ? -26.380 16.529 65.002 1.00 31.38 133 GLN A CA 1
ATOM 1077 C C . GLN A 1 133 ? -25.665 15.163 65.054 1.00 31.38 133 GLN A C 1
ATOM 1079 O O . GLN A 1 133 ? -26.250 14.144 64.723 1.00 31.38 133 GLN A O 1
ATOM 1084 N N . GLU A 1 134 ? -24.384 15.051 65.422 1.00 27.80 134 GLU A N 1
ATOM 1085 C CA . GLU A 1 134 ? -23.498 15.973 66.148 1.00 27.80 134 GLU A CA 1
ATOM 1086 C C . GLU A 1 134 ? -22.018 15.591 65.927 1.00 27.80 134 GLU A C 1
ATOM 1088 O O . GLU A 1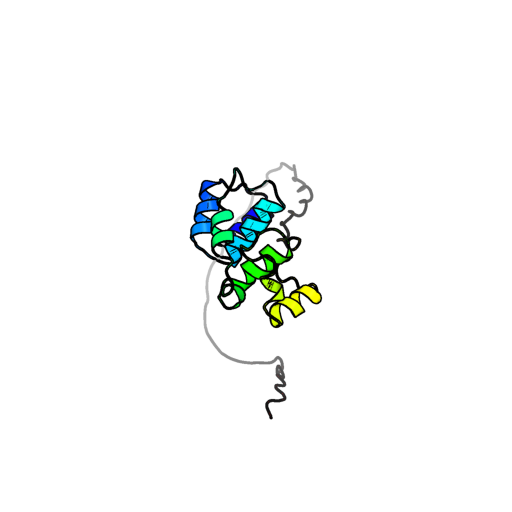 134 ? -21.686 14.421 65.728 1.00 27.80 134 GLU A O 1
ATOM 1093 N N . ASP A 1 135 ? -21.144 16.599 65.971 1.00 28.31 135 ASP A N 1
ATOM 1094 C CA . ASP A 1 135 ? -19.685 16.488 65.975 1.00 28.31 135 ASP A CA 1
ATOM 1095 C C . ASP A 1 135 ? -19.159 15.708 67.190 1.00 28.31 135 ASP A C 1
ATOM 1097 O O . ASP A 1 135 ? -19.595 15.945 68.317 1.00 28.31 135 ASP A O 1
ATOM 1101 N N . GLN A 1 136 ? -18.093 14.922 66.997 1.00 30.91 136 GLN A N 1
ATOM 1102 C CA . GLN A 1 136 ? -16.943 14.989 67.903 1.00 30.91 136 GLN A CA 1
ATOM 1103 C C . GLN A 1 136 ? -15.657 14.476 67.249 1.00 30.91 136 GLN A C 1
ATOM 1105 O O . GLN A 1 136 ? -15.503 13.321 66.860 1.00 30.91 136 GLN A O 1
ATOM 1110 N N . GLN A 1 137 ? -14.731 15.419 67.143 1.00 29.69 137 GLN A N 1
ATOM 1111 C CA . GLN A 1 137 ? -13.362 15.304 66.686 1.00 29.69 137 GLN A CA 1
ATOM 1112 C C . GLN A 1 137 ? -12.455 14.986 67.881 1.00 29.69 137 GLN A C 1
ATOM 1114 O O . GLN A 1 137 ? -12.464 15.718 68.867 1.00 29.69 137 GLN A O 1
ATOM 1119 N N . SER A 1 138 ? -11.580 13.993 67.748 1.00 30.22 138 SER A N 1
ATOM 1120 C CA . SER A 1 138 ? -10.329 13.936 68.513 1.00 30.22 138 SER A CA 1
ATOM 1121 C C . SER A 1 138 ? -9.227 13.326 67.650 1.00 30.22 138 SER A C 1
ATOM 1123 O O . SER A 1 138 ? -9.209 12.142 67.325 1.00 30.22 138 SER A O 1
ATOM 1125 N N . LYS A 1 139 ? -8.321 14.211 67.228 1.00 31.50 139 LYS A N 1
ATOM 1126 C CA . LYS A 1 139 ? -6.976 13.887 66.751 1.00 31.50 139 LYS A CA 1
ATOM 1127 C C . LYS A 1 139 ? -6.128 13.535 67.979 1.00 31.50 139 LYS A C 1
ATOM 1129 O O . LYS A 1 139 ? -6.347 14.140 69.022 1.00 31.50 139 LYS A O 1
ATOM 1134 N N . GLU A 1 140 ? -5.146 12.647 67.831 1.00 27.09 140 GLU A N 1
ATOM 1135 C CA . GLU A 1 140 ? -3.712 12.989 67.922 1.00 27.09 140 GLU A CA 1
ATOM 1136 C C . GLU A 1 140 ? -2.824 11.762 68.243 1.00 27.09 140 GLU A C 1
ATOM 1138 O O . GLU A 1 140 ? -3.015 11.084 69.243 1.00 27.09 140 GLU A O 1
ATOM 1143 N N . ASN A 1 141 ? -1.884 11.526 67.318 1.00 27.05 141 ASN A N 1
ATOM 1144 C CA . ASN A 1 141 ? -0.513 10.995 67.401 1.00 27.05 141 ASN A CA 1
ATOM 1145 C C . ASN A 1 141 ? -0.159 9.787 68.290 1.00 27.05 141 ASN A C 1
ATOM 1147 O O . ASN A 1 141 ? -0.215 9.864 69.506 1.00 27.05 141 ASN A O 1
ATOM 1151 N N . GLU A 1 142 ? 0.481 8.783 67.673 1.00 32.00 142 GLU A N 1
ATOM 1152 C CA . GLU A 1 142 ? 1.937 8.597 67.833 1.00 32.00 142 GLU A CA 1
ATOM 1153 C C . GLU A 1 142 ? 2.521 7.669 66.748 1.00 32.00 142 GLU A C 1
ATOM 1155 O O . GLU A 1 142 ? 2.052 6.555 66.521 1.00 32.00 142 GLU A O 1
ATOM 1160 N N . GLN A 1 143 ? 3.550 8.166 66.052 1.00 32.03 143 GLN A N 1
ATOM 1161 C CA . GLN A 1 143 ? 4.468 7.403 65.203 1.00 32.03 143 GLN A CA 1
ATOM 1162 C C . GLN A 1 143 ? 5.712 7.052 66.023 1.00 32.03 143 GLN A C 1
ATOM 1164 O O . GLN A 1 143 ? 6.440 7.968 66.384 1.00 32.03 143 GLN A O 1
ATOM 1169 N N . VAL A 1 144 ? 6.000 5.764 66.217 1.00 31.91 144 VAL A N 1
ATOM 1170 C CA . VAL A 1 144 ? 7.309 5.180 66.590 1.00 31.91 144 VAL A CA 1
ATOM 1171 C C . VAL A 1 144 ? 7.190 3.687 66.228 1.00 31.91 144 VAL A C 1
ATOM 1173 O O . VAL A 1 144 ? 6.157 3.097 66.510 1.00 31.91 144 VAL A O 1
ATOM 1176 N N . GLU A 1 145 ? 8.104 2.926 65.641 1.00 29.83 145 GLU A N 1
ATOM 1177 C CA . GLU A 1 145 ? 9.342 3.081 64.888 1.00 29.83 145 GLU A CA 1
ATOM 1178 C C . GLU A 1 145 ? 9.646 1.654 64.355 1.00 29.83 145 GLU A C 1
ATOM 1180 O O . GLU A 1 145 ? 9.138 0.654 64.860 1.00 29.83 145 GLU A O 1
ATOM 1185 N N . LYS A 1 146 ? 10.419 1.588 63.275 1.00 31.89 146 LYS A N 1
ATOM 1186 C CA . LYS A 1 146 ? 10.862 0.432 62.472 1.00 31.89 146 LYS A CA 1
ATOM 1187 C C . LYS A 1 146 ? 11.164 -0.879 63.225 1.00 31.89 146 LYS A C 1
ATOM 1189 O O . LYS A 1 146 ? 11.876 -0.854 64.223 1.00 31.89 146 LYS A O 1
ATOM 1194 N N . THR A 1 147 ? 10.859 -2.029 62.605 1.00 27.95 147 THR A N 1
ATOM 1195 C CA . THR A 1 147 ? 11.831 -3.144 62.474 1.00 27.95 147 THR A CA 1
ATOM 1196 C C . THR A 1 147 ? 11.433 -4.181 61.414 1.00 27.95 147 THR A C 1
ATOM 1198 O O . THR A 1 147 ? 10.257 -4.430 61.167 1.00 27.95 147 THR A O 1
ATOM 1201 N N . ASP A 1 148 ? 12.466 -4.730 60.777 1.00 27.70 148 ASP A N 1
ATOM 1202 C CA . ASP A 1 148 ? 12.485 -5.626 59.621 1.00 27.70 148 ASP A CA 1
ATOM 1203 C C . ASP A 1 148 ? 12.030 -7.080 59.873 1.00 27.70 148 ASP A C 1
ATOM 1205 O O . ASP A 1 148 ? 12.096 -7.593 60.987 1.00 27.70 148 ASP A O 1
ATOM 1209 N N . ASN A 1 149 ? 11.756 -7.754 58.744 1.00 27.42 149 ASN A N 1
ATOM 1210 C CA . ASN A 1 149 ? 11.864 -9.196 58.464 1.00 27.42 149 ASN A CA 1
ATOM 1211 C C . ASN A 1 149 ? 10.851 -10.165 59.105 1.00 27.42 149 ASN A C 1
ATOM 1213 O O . ASN A 1 149 ? 10.961 -10.519 60.272 1.00 27.42 149 ASN A O 1
ATOM 1217 N N . ASN A 1 150 ? 10.021 -10.811 58.273 1.00 31.05 150 ASN A N 1
ATOM 1218 C CA . ASN A 1 150 ? 10.402 -12.136 57.764 1.00 31.05 150 ASN A CA 1
ATOM 1219 C C . ASN A 1 150 ? 9.525 -12.636 56.604 1.00 31.05 150 ASN A C 1
ATOM 1221 O O . ASN A 1 150 ? 8.317 -12.422 56.554 1.00 31.05 150 ASN A O 1
ATOM 1225 N N . GLN A 1 151 ? 10.195 -13.333 55.689 1.00 35.06 151 GLN A N 1
ATOM 1226 C CA . GLN A 1 151 ? 9.670 -14.061 54.538 1.00 35.06 151 GLN A CA 1
ATOM 1227 C C . GLN A 1 151 ? 8.814 -15.259 54.964 1.00 35.06 151 GLN A C 1
ATOM 1229 O O . GLN A 1 151 ? 9.211 -15.996 55.865 1.00 35.06 151 GLN A O 1
ATOM 1234 N N . THR A 1 152 ? 7.741 -15.561 54.226 1.00 31.92 152 THR A N 1
ATOM 1235 C CA . THR A 1 152 ? 7.401 -16.953 53.869 1.00 31.92 152 THR A CA 1
ATOM 1236 C C . THR A 1 152 ? 6.455 -16.973 52.666 1.00 31.92 152 THR A C 1
ATOM 1238 O O . THR A 1 152 ? 5.398 -16.349 52.704 1.00 31.92 152 THR A O 1
ATOM 1241 N N . GLY A 1 153 ? 6.835 -17.678 51.598 1.00 32.69 153 GLY A N 1
ATOM 1242 C CA . GLY A 1 153 ? 5.982 -17.869 50.424 1.00 32.69 153 GLY A CA 1
AT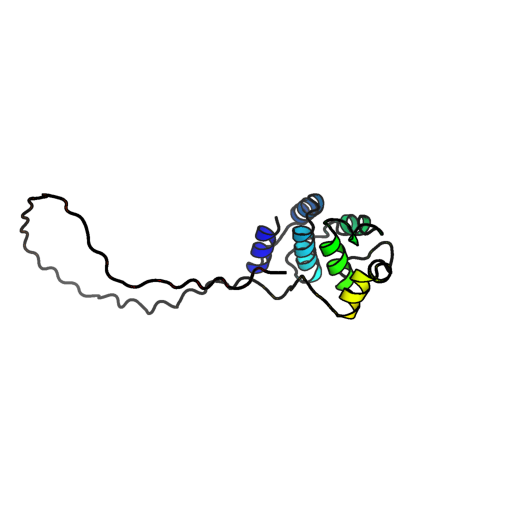OM 1243 C C . GLY A 1 153 ? 6.720 -18.350 49.175 1.00 32.69 153 GLY A C 1
ATOM 1244 O O . GLY A 1 153 ? 6.657 -17.658 48.173 1.00 32.69 153 GLY A O 1
ATOM 1245 N N . GLU A 1 154 ? 7.405 -19.495 49.296 1.00 43.38 154 GLU A N 1
ATOM 1246 C CA . GLU A 1 154 ? 7.758 -20.509 48.272 1.00 43.38 154 GLU A CA 1
ATOM 1247 C C . GLU A 1 154 ? 8.458 -20.111 46.934 1.00 43.38 154 GLU A C 1
ATOM 1249 O O . GLU A 1 154 ? 8.146 -19.096 46.311 1.00 43.38 154 GLU A O 1
ATOM 1254 N N . PRO A 1 155 ? 9.414 -20.934 46.445 1.00 38.72 155 PRO A N 1
ATOM 1255 C CA . PRO A 1 155 ? 10.267 -20.623 45.296 1.00 38.72 155 PRO A CA 1
ATOM 1256 C C . PRO A 1 155 ? 9.588 -20.870 43.935 1.00 38.72 155 PRO A C 1
ATOM 1258 O O . PRO A 1 155 ? 8.936 -21.888 43.712 1.00 38.72 155 PRO A O 1
ATOM 1261 N N . PHE A 1 156 ? 9.809 -19.958 42.984 1.00 41.06 156 PHE A N 1
ATOM 1262 C CA . PHE A 1 156 ? 9.513 -20.176 41.566 1.00 41.06 156 PHE A CA 1
ATOM 1263 C C . PHE A 1 156 ? 10.670 -20.942 40.908 1.00 41.06 156 PHE A C 1
ATOM 1265 O O . PHE A 1 156 ? 11.716 -20.361 40.618 1.00 41.06 156 PHE A O 1
ATOM 1272 N N . ASP A 1 157 ? 10.472 -22.233 40.645 1.00 37.16 157 ASP A N 1
ATOM 1273 C CA . ASP A 1 157 ? 11.380 -23.039 39.826 1.00 37.16 157 ASP A CA 1
ATOM 1274 C C . ASP A 1 157 ? 11.279 -22.625 38.347 1.00 37.16 157 ASP A C 1
ATOM 1276 O O . ASP A 1 157 ? 10.317 -22.947 37.646 1.00 37.16 157 ASP A O 1
ATOM 1280 N N . ILE A 1 158 ? 12.297 -21.916 37.848 1.00 40.00 158 ILE A N 1
ATOM 1281 C CA . ILE A 1 158 ? 12.513 -21.703 36.412 1.00 40.00 158 ILE A CA 1
ATOM 1282 C C . ILE A 1 158 ? 13.451 -22.808 35.919 1.00 40.00 158 ILE A C 1
ATOM 1284 O O . ILE A 1 158 ? 14.673 -22.699 36.010 1.00 40.00 158 ILE A O 1
ATOM 1288 N N . PHE A 1 159 ? 12.879 -23.875 35.365 1.00 34.16 159 PHE A N 1
ATOM 1289 C CA . PHE A 1 159 ? 13.638 -24.842 34.575 1.00 34.16 159 PHE A CA 1
ATOM 1290 C C . PHE A 1 159 ? 13.998 -24.221 33.218 1.00 34.16 159 PHE A C 1
ATOM 1292 O O . PHE A 1 159 ? 13.183 -24.189 32.297 1.00 34.16 159 PHE A O 1
ATOM 1299 N N . ILE A 1 160 ? 15.240 -23.750 33.078 1.00 45.09 160 ILE A N 1
ATOM 1300 C CA . ILE A 1 160 ? 15.891 -23.619 31.770 1.00 45.09 160 ILE A CA 1
ATOM 1301 C C . ILE A 1 160 ? 16.559 -24.958 31.479 1.00 45.09 160 ILE A C 1
ATOM 1303 O O . ILE A 1 160 ? 17.487 -25.360 32.176 1.00 45.09 160 ILE A O 1
ATOM 1307 N N . SER A 1 161 ? 16.092 -25.648 30.442 1.00 39.28 161 SER A N 1
ATOM 1308 C CA . SER A 1 161 ? 16.802 -26.798 29.888 1.00 39.28 161 SER A CA 1
ATOM 1309 C C . SER A 1 161 ? 17.051 -26.582 28.401 1.00 39.28 161 SER A C 1
ATOM 1311 O O . SER A 1 161 ? 16.128 -26.267 27.652 1.00 39.28 161 SER A O 1
ATOM 1313 N N . GLY A 1 162 ? 18.312 -26.770 28.007 1.00 37.00 162 GLY A N 1
ATOM 1314 C CA . GLY A 1 162 ? 18.665 -27.203 26.659 1.00 37.00 162 GLY A CA 1
ATOM 1315 C C . GLY A 1 162 ? 19.295 -26.162 25.742 1.00 37.00 162 GLY A C 1
ATOM 1316 O O . GLY A 1 162 ? 18.737 -25.872 24.691 1.00 37.00 162 GLY A O 1
ATOM 1317 N N . PHE A 1 163 ? 20.482 -25.664 26.094 1.00 40.12 163 PHE A N 1
ATOM 1318 C CA . PHE A 1 163 ? 21.460 -25.180 25.117 1.00 40.12 163 PHE A CA 1
ATOM 1319 C C . PHE A 1 163 ? 22.562 -26.245 25.038 1.00 40.12 163 PHE A C 1
ATOM 1321 O O . PHE A 1 163 ? 23.349 -26.344 25.970 1.00 40.12 163 PHE A O 1
ATOM 1328 N N . GLU A 1 164 ? 22.557 -27.076 23.992 1.00 40.97 164 GLU A N 1
ATOM 1329 C CA . GLU A 1 164 ? 23.736 -27.793 23.475 1.00 40.97 164 GLU A CA 1
ATOM 1330 C C . GLU A 1 164 ? 23.391 -28.507 22.155 1.00 40.97 164 GLU A C 1
ATOM 1332 O O . GLU A 1 164 ? 22.692 -29.523 22.152 1.00 40.97 164 GLU A O 1
ATOM 1337 N N . LEU A 1 165 ? 23.831 -27.913 21.038 1.00 41.56 165 LEU A N 1
ATOM 1338 C CA . LEU A 1 165 ? 24.690 -28.488 19.983 1.00 41.56 165 LEU A CA 1
ATOM 1339 C C . LEU A 1 165 ? 24.848 -27.484 18.833 1.00 41.56 165 LEU A C 1
ATOM 1341 O O . LEU A 1 165 ? 23.820 -27.086 18.242 1.00 41.56 165 LEU A O 1
#

Sequence (165 aa):
MAWALWIAKTFEIEIEEQSANNIIDTRDSISNLILLDLIKNTTLVNGHPRVSDIEAELKDDILMTENWLLAYEGVKKGWLTPAEANLLDKNLFFKILKDKNVEFYKQTKQLKTYKPKEEKPIETYSGGQAVQQEDQQSKENEQVEKTDNNQTGEPFDIFISGFEL

Organism: NCBI:txid1076179